Protein AF-A0A2H6N3Q9-F1 (afdb_monomer)

Secondary structure (DSSP, 8-state):
-HHHHHHHHHHHHHHHHHHHHHHHHHIIIIIHHHHHHHHHTTHHHHHHHHHHHHHHHHHHHHHHHHHHHHHHHHHHHT--HHHHHHHHHHHTHHHHSPPPPP----STT----S----TTTHHHHHHHHHHHHHHHHHHHHHHHHHHHHHHHHHT-

Organism: NCBI:txid3147026

Sequence (156 aa):
ENKLKAIKARNEYLLALEATNASVFKYYIHDLSDLIDCCDLGYHASLGRALRTFLSAELNLEQSKHEGLDAIENAVENLDANSDKQRLMEMCNSVFCPPMKFEFQPHMGDMVFQLCAQQPVQSELVQRCQQLQSRLSTLKIENEEVKKTMEATLQT

Radius of gyration: 54.23 Å; Cα contacts (8 Å, |Δi|>4): 12; chains: 1; bounding box: 121×32×138 Å

Solvent-accessible surface area (backbone atoms only — not comparable to full-atom values): 9149 Å² total; per-residue (Å²): 114,70,70,60,55,52,52,52,54,51,50,54,49,54,54,51,50,51,53,48,52,52,50,53,48,45,41,70,74,42,50,53,55,56,51,49,56,60,71,51,63,60,50,64,63,51,53,52,50,53,53,49,53,51,52,52,51,54,51,52,51,52,51,56,49,48,57,53,49,51,55,49,50,54,53,58,73,64,66,46,72,66,60,53,49,49,53,50,46,64,77,40,36,91,76,67,58,80,76,82,80,90,71,92,75,67,65,97,77,52,85,78,88,69,88,80,70,50,86,83,54,29,63,59,50,52,53,49,50,54,53,51,51,55,51,52,55,54,50,50,54,54,50,51,54,52,47,53,53,50,54,55,58,74,74,107

Mean predicted aligned error: 8.84 Å

Foldseek 3Di:
DVVVVVVVVVVVVVVVVVVVVVVVCCCVVPVVVVVVCVVCPCVCVVVVVVVVVVVVVVVVVVVVVVVVVVVVVVVVVPDDPVVVVVVVCVVPVVVNPDDDDDADDDDPPDPDRDDDCDPPCVVVVVVVVVVVVVVVVVVVVVVVVVVVVVVVVVVD

Structure (mmCIF, N/CA/C/O backbone):
data_AF-A0A2H6N3Q9-F1
#
_entry.id   AF-A0A2H6N3Q9-F1
#
loop_
_atom_site.group_PDB
_atom_site.id
_atom_site.type_symbol
_atom_site.label_atom_id
_atom_site.label_alt_id
_atom_site.label_comp_id
_atom_site.label_asym_id
_atom_site.label_entity_id
_atom_site.label_seq_id
_atom_site.pdbx_PDB_ins_code
_atom_site.Cartn_x
_atom_site.Cartn_y
_atom_site.Cartn_z
_atom_site.occupancy
_atom_site.B_iso_or_equiv
_atom_site.auth_seq_id
_atom_site.auth_comp_id
_atom_site.auth_asym_id
_atom_site.auth_atom_id
_atom_site.pdbx_PDB_model_num
ATOM 1 N N . GLU A 1 1 ? 64.400 10.907 -76.959 1.00 72.06 1 GLU A N 1
ATOM 2 C CA . GLU A 1 1 ? 63.209 10.044 -76.774 1.00 72.06 1 GLU A CA 1
ATOM 3 C C . GLU A 1 1 ? 63.053 9.495 -75.344 1.00 72.06 1 GLU A C 1
ATOM 5 O O . GLU A 1 1 ? 62.031 9.755 -74.719 1.00 72.06 1 GLU A O 1
ATOM 10 N N . ASN A 1 2 ? 64.063 8.824 -74.771 1.00 89.88 2 ASN A N 1
ATOM 11 C CA . ASN A 1 2 ? 63.969 8.180 -73.442 1.00 89.88 2 ASN A CA 1
ATOM 12 C C . ASN A 1 2 ? 63.673 9.133 -72.266 1.00 89.88 2 ASN A C 1
ATOM 14 O O . ASN A 1 2 ? 62.883 8.796 -71.388 1.00 89.88 2 ASN A O 1
ATOM 18 N N . LYS A 1 3 ? 64.226 10.355 -72.274 1.00 92.25 3 LYS A N 1
ATOM 19 C CA . LYS A 1 3 ? 63.953 11.374 -71.240 1.00 92.25 3 LYS A CA 1
ATOM 20 C C . LYS A 1 3 ? 62.466 11.743 -71.155 1.00 92.25 3 LYS A C 1
ATOM 22 O O . LYS A 1 3 ? 61.936 11.902 -70.063 1.00 92.25 3 LYS A O 1
ATOM 27 N N . LEU A 1 4 ? 61.782 11.842 -72.297 1.00 94.19 4 LEU A N 1
ATOM 28 C CA . LEU A 1 4 ? 60.354 12.166 -72.336 1.00 94.19 4 LEU A CA 1
ATOM 29 C C . LEU A 1 4 ? 59.502 11.011 -71.790 1.00 94.19 4 LEU A C 1
ATOM 31 O O . LEU A 1 4 ? 58.559 11.258 -71.046 1.00 94.19 4 LEU A O 1
ATOM 35 N N . LYS A 1 5 ? 59.859 9.757 -72.106 1.00 95.50 5 LYS A N 1
ATOM 36 C CA . LYS A 1 5 ? 59.195 8.561 -71.554 1.00 95.50 5 LYS A CA 1
ATOM 37 C C . LYS A 1 5 ? 59.338 8.497 -70.027 1.00 95.50 5 LYS A C 1
ATOM 39 O O . LYS A 1 5 ? 58.345 8.283 -69.342 1.00 95.50 5 LYS A O 1
ATOM 44 N N . ALA A 1 6 ? 60.530 8.782 -69.497 1.00 95.81 6 ALA A N 1
ATOM 45 C CA . ALA A 1 6 ? 60.768 8.843 -68.053 1.00 95.81 6 ALA A CA 1
ATOM 46 C C . ALA A 1 6 ? 59.961 9.959 -67.362 1.00 95.81 6 ALA A C 1
ATOM 48 O O . ALA A 1 6 ? 59.394 9.736 -66.296 1.00 95.81 6 ALA A O 1
ATOM 49 N N . ILE A 1 7 ? 59.856 11.144 -67.978 1.00 96.19 7 ILE A N 1
ATOM 50 C CA . ILE A 1 7 ? 59.036 12.246 -67.446 1.00 96.19 7 ILE A CA 1
ATOM 51 C C . ILE A 1 7 ? 57.553 11.856 -67.409 1.00 96.19 7 ILE A C 1
ATOM 53 O O . ILE A 1 7 ? 56.901 12.087 -66.396 1.00 96.19 7 ILE A O 1
ATOM 57 N N . LYS A 1 8 ? 57.029 11.229 -68.470 1.00 97.31 8 LYS A N 1
ATOM 58 C CA . LYS A 1 8 ? 55.639 10.747 -68.503 1.00 97.31 8 LYS A CA 1
ATOM 59 C C . LYS A 1 8 ? 55.375 9.710 -67.411 1.00 97.31 8 LYS A C 1
ATOM 61 O O . LYS A 1 8 ? 54.440 9.882 -66.645 1.00 97.31 8 LYS A O 1
ATOM 66 N N . ALA A 1 9 ? 56.238 8.701 -67.284 1.00 97.81 9 ALA A N 1
ATOM 67 C CA . ALA A 1 9 ? 56.107 7.679 -66.244 1.00 97.81 9 ALA A CA 1
ATOM 68 C C . ALA A 1 9 ? 56.157 8.274 -64.825 1.00 97.81 9 ALA A C 1
ATOM 70 O O . ALA A 1 9 ? 55.378 7.884 -63.962 1.00 97.81 9 ALA A O 1
ATOM 71 N N . ARG A 1 10 ? 57.030 9.263 -64.587 1.00 97.81 10 ARG A N 1
ATOM 72 C CA . ARG A 1 10 ? 57.078 9.981 -63.306 1.00 97.81 10 ARG A CA 1
ATOM 73 C C . ARG A 1 10 ? 55.789 10.759 -63.034 1.00 97.81 10 ARG A C 1
ATOM 75 O O . ARG A 1 10 ? 55.343 10.790 -61.895 1.00 97.81 10 ARG A O 1
ATOM 82 N N . ASN A 1 11 ? 55.206 11.395 -64.048 1.00 98.00 11 ASN A N 1
ATOM 83 C CA . ASN A 1 11 ? 53.954 12.130 -63.884 1.00 98.00 11 ASN A CA 1
ATOM 84 C C . ASN A 1 11 ? 52.786 11.184 -63.572 1.00 98.00 11 ASN A C 1
ATOM 86 O O . ASN A 1 11 ? 52.039 11.462 -62.642 1.00 98.00 11 ASN A O 1
ATOM 90 N N . GLU A 1 12 ? 52.677 10.050 -64.271 1.00 98.38 12 GLU A N 1
ATOM 91 C CA . GLU A 1 12 ? 51.684 9.009 -63.954 1.00 98.38 12 GLU A CA 1
ATOM 92 C C . GLU A 1 12 ? 51.846 8.490 -62.521 1.00 98.38 12 GLU A C 1
ATOM 94 O O . GLU A 1 12 ? 50.868 8.349 -61.793 1.00 98.38 12 GLU A O 1
ATOM 99 N N . TYR A 1 13 ? 53.090 8.281 -62.077 1.00 98.31 13 TYR A N 1
ATOM 100 C CA . TYR A 1 13 ? 53.366 7.913 -60.691 1.00 98.31 13 TYR A CA 1
ATOM 101 C C . TYR A 1 13 ? 52.868 8.969 -59.694 1.00 98.31 13 TYR A C 1
ATOM 103 O O . TYR A 1 13 ? 52.232 8.610 -58.709 1.00 98.31 13 TYR A O 1
ATOM 111 N N . LEU A 1 14 ? 53.119 10.261 -59.937 1.00 98.38 14 LEU A N 1
ATOM 112 C CA . LEU A 1 14 ? 52.649 11.332 -59.047 1.00 98.38 14 LEU A CA 1
ATOM 113 C C . LEU A 1 14 ? 51.116 11.424 -59.010 1.00 98.38 14 LEU A C 1
ATOM 115 O O . LEU A 1 14 ? 50.555 11.631 -57.938 1.00 98.38 14 LEU A O 1
ATOM 119 N N . LEU A 1 15 ? 50.440 11.217 -60.144 1.00 98.38 15 LEU A N 1
ATOM 120 C CA . LEU A 1 15 ? 48.975 11.153 -60.196 1.00 98.38 15 LEU A CA 1
ATOM 121 C C . LEU A 1 15 ? 48.436 9.961 -59.391 1.00 98.38 15 LEU A C 1
ATOM 123 O O . LEU A 1 15 ? 47.506 10.119 -58.601 1.00 98.38 15 LEU A O 1
ATOM 127 N N . ALA A 1 16 ? 49.044 8.781 -59.546 1.00 98.50 16 ALA A N 1
ATOM 128 C CA . ALA A 1 16 ? 48.674 7.589 -58.787 1.00 98.50 16 ALA A CA 1
ATOM 129 C C . ALA A 1 16 ? 48.952 7.747 -57.283 1.00 98.50 16 ALA A C 1
ATOM 131 O O . ALA A 1 16 ? 48.160 7.285 -56.459 1.00 98.50 16 ALA A O 1
ATOM 132 N N . LEU A 1 17 ? 50.048 8.418 -56.916 1.00 98.38 17 LEU A N 1
ATOM 133 C CA . LEU A 1 17 ? 50.394 8.707 -55.526 1.00 98.38 17 LEU A CA 1
ATOM 134 C C . LEU A 1 17 ? 49.337 9.603 -54.871 1.00 98.38 17 LEU A C 1
ATOM 136 O O . LEU A 1 17 ? 48.876 9.290 -53.776 1.00 98.38 17 LEU A O 1
ATOM 140 N N . GLU A 1 18 ? 48.898 10.660 -55.558 1.00 98.56 18 GLU A N 1
ATOM 141 C CA . GLU A 1 18 ? 47.859 11.559 -55.046 1.00 98.56 18 GLU A CA 1
ATOM 142 C C . GLU A 1 18 ? 46.512 10.838 -54.892 1.00 98.56 18 GLU A C 1
ATOM 144 O O . GLU A 1 18 ? 45.872 10.923 -53.845 1.00 98.56 18 GLU A O 1
ATOM 149 N N . ALA A 1 19 ? 46.116 10.039 -55.890 1.00 98.44 19 ALA A N 1
ATOM 150 C CA . ALA A 1 19 ? 44.901 9.226 -55.816 1.00 98.44 19 ALA A CA 1
ATOM 151 C C . ALA A 1 19 ? 44.950 8.198 -54.669 1.00 98.44 19 ALA A C 1
ATOM 153 O O . ALA A 1 19 ? 43.946 7.966 -53.988 1.00 98.44 19 ALA A O 1
ATOM 154 N N . THR A 1 20 ? 46.121 7.603 -54.421 1.00 98.62 20 THR A N 1
ATOM 155 C CA . THR A 1 20 ? 46.333 6.666 -53.308 1.00 98.62 20 THR A CA 1
ATOM 156 C C . THR A 1 20 ? 46.202 7.380 -51.965 1.00 98.62 20 THR A C 1
ATOM 158 O O . THR A 1 20 ? 45.464 6.909 -51.101 1.00 98.62 20 THR A O 1
ATOM 161 N N . ASN A 1 21 ? 46.840 8.543 -51.800 1.00 98.50 21 ASN A N 1
ATOM 162 C CA . ASN A 1 21 ? 46.733 9.347 -50.580 1.00 98.50 21 ASN A CA 1
ATOM 163 C C . ASN A 1 21 ? 45.287 9.782 -50.311 1.00 98.50 21 ASN A C 1
ATOM 165 O O . ASN A 1 21 ? 44.815 9.651 -49.183 1.00 98.50 21 ASN A O 1
ATOM 169 N N . ALA A 1 22 ? 44.558 10.227 -51.340 1.00 98.56 22 ALA A N 1
ATOM 170 C CA . ALA A 1 22 ? 43.147 10.587 -51.222 1.00 98.56 22 ALA A CA 1
ATOM 171 C C . ALA A 1 22 ? 42.272 9.391 -50.807 1.00 98.56 22 ALA A C 1
ATOM 173 O O . ALA A 1 22 ? 41.381 9.539 -49.971 1.00 98.56 22 ALA A O 1
ATOM 174 N N . SER A 1 23 ? 42.550 8.197 -51.340 1.00 98.62 23 SER A N 1
ATOM 175 C CA . SER A 1 23 ? 41.829 6.967 -50.984 1.00 98.62 23 SER A CA 1
ATOM 176 C C . SER A 1 23 ? 42.088 6.554 -49.533 1.00 98.62 23 SER A C 1
ATOM 178 O O . SER A 1 23 ? 41.148 6.247 -48.804 1.00 98.62 23 SER A O 1
ATOM 180 N N . VAL A 1 24 ? 43.350 6.598 -49.091 1.00 98.62 24 VAL A N 1
ATOM 181 C CA . VAL A 1 24 ? 43.732 6.318 -47.697 1.00 98.62 24 VAL A CA 1
ATOM 182 C C . VAL A 1 24 ? 43.083 7.330 -46.755 1.00 98.62 24 VAL A C 1
ATOM 184 O O . VAL A 1 24 ? 42.494 6.938 -45.751 1.00 98.62 24 VAL A O 1
ATOM 187 N N . PHE A 1 25 ? 43.134 8.621 -47.094 1.00 98.62 25 PHE A N 1
ATOM 188 C CA . PHE A 1 25 ? 42.491 9.670 -46.308 1.00 98.62 25 PHE A CA 1
ATOM 189 C C . PHE A 1 25 ? 40.984 9.427 -46.191 1.00 98.62 25 PHE A C 1
ATOM 191 O O . PHE A 1 25 ? 40.462 9.386 -45.083 1.00 98.62 25 PHE A O 1
ATOM 198 N N . LYS A 1 26 ? 40.286 9.200 -47.310 1.00 98.50 26 LYS A N 1
ATOM 199 C CA . LYS A 1 26 ? 38.842 8.939 -47.304 1.00 98.50 26 LYS A CA 1
ATOM 200 C C . LYS A 1 26 ? 38.487 7.729 -46.438 1.00 98.50 26 LYS A C 1
ATOM 202 O O . LYS A 1 26 ? 37.582 7.832 -45.613 1.00 98.50 26 LYS A O 1
ATOM 207 N N . TYR A 1 27 ? 39.225 6.631 -46.581 1.00 98.62 27 TYR A N 1
ATOM 208 C CA . TYR A 1 27 ? 38.980 5.419 -45.806 1.00 98.62 27 TYR A CA 1
ATOM 209 C C . TYR A 1 27 ? 39.092 5.669 -44.296 1.00 98.62 27 TYR A C 1
ATOM 211 O O . TYR A 1 27 ? 38.174 5.354 -43.543 1.00 98.62 27 TYR A O 1
ATOM 219 N N . TYR A 1 28 ? 40.200 6.270 -43.850 1.00 98.31 28 TYR A N 1
ATOM 220 C CA . TYR A 1 28 ? 40.459 6.448 -42.419 1.00 98.31 28 TYR A CA 1
ATOM 221 C C . TYR A 1 28 ? 39.675 7.595 -41.781 1.00 98.31 28 TYR A C 1
ATOM 223 O O . TYR A 1 28 ? 39.373 7.521 -40.594 1.00 98.31 28 TYR A O 1
ATOM 231 N N . ILE A 1 29 ? 39.377 8.655 -42.534 1.00 98.31 29 ILE A N 1
ATOM 232 C CA . ILE A 1 29 ? 38.733 9.857 -41.992 1.00 98.31 29 ILE A CA 1
ATOM 233 C C . ILE A 1 29 ? 37.208 9.794 -42.102 1.00 98.31 29 ILE A C 1
ATOM 235 O O . ILE A 1 29 ? 36.526 10.387 -41.269 1.00 98.31 29 ILE A O 1
ATOM 239 N N . HIS A 1 30 ? 36.665 9.081 -43.093 1.00 97.88 30 HIS A N 1
ATOM 240 C CA . HIS A 1 30 ? 35.223 9.036 -43.342 1.00 97.88 30 HIS A CA 1
ATOM 241 C C . HIS A 1 30 ? 34.677 7.610 -43.307 1.00 97.88 30 HIS A C 1
ATOM 243 O O . HIS A 1 30 ? 33.857 7.298 -42.447 1.00 97.88 30 HIS A O 1
ATOM 249 N N . ASP A 1 31 ? 35.168 6.727 -44.180 1.00 98.44 31 ASP A N 1
ATOM 250 C CA . ASP A 1 31 ? 34.494 5.445 -44.424 1.00 98.44 31 ASP A CA 1
ATOM 251 C C . ASP A 1 31 ? 34.483 4.533 -43.181 1.00 98.44 31 ASP A C 1
ATOM 253 O O . ASP A 1 31 ? 33.520 3.801 -42.963 1.00 98.44 31 ASP A O 1
ATOM 257 N N . LEU A 1 32 ? 35.520 4.590 -42.334 1.00 98.44 32 LEU A N 1
ATOM 258 C CA . LEU A 1 32 ? 35.532 3.864 -41.058 1.00 98.44 32 LEU A CA 1
ATOM 259 C C . LEU A 1 32 ? 34.445 4.344 -40.087 1.00 98.44 32 LEU A C 1
ATOM 261 O O . LEU A 1 32 ? 33.861 3.513 -39.395 1.00 98.44 32 LEU A O 1
ATOM 265 N N . SER A 1 33 ? 34.173 5.651 -40.029 1.00 98.00 33 SER A N 1
ATOM 266 C CA . SER A 1 33 ? 33.100 6.192 -39.186 1.00 98.00 33 SER A CA 1
ATOM 267 C C . SER A 1 33 ? 31.741 5.732 -39.704 1.00 98.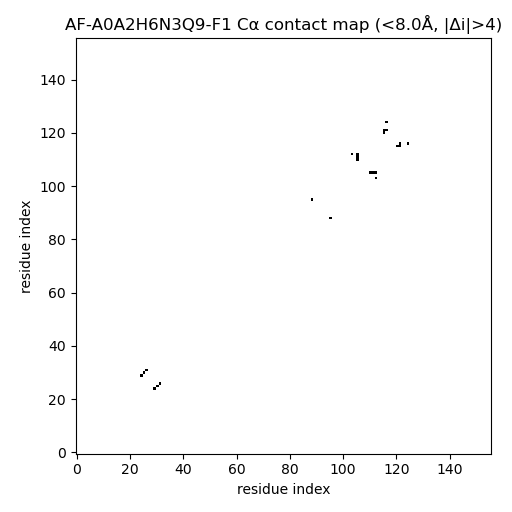00 33 SER A C 1
AT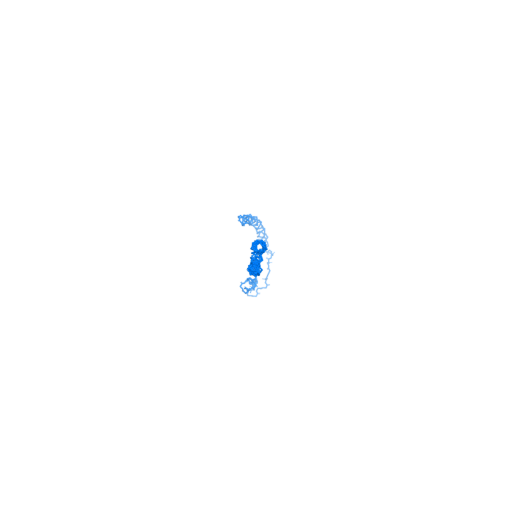OM 269 O O . SER A 1 33 ? 30.958 5.170 -38.944 1.00 98.00 33 SER A O 1
ATOM 271 N N . ASP A 1 34 ? 31.508 5.873 -41.011 1.00 98.19 34 ASP A N 1
ATOM 272 C CA . ASP A 1 34 ? 30.252 5.464 -41.648 1.00 98.19 34 ASP A CA 1
ATOM 273 C C . ASP A 1 34 ? 29.987 3.956 -41.462 1.00 98.19 34 ASP A C 1
ATOM 275 O O . ASP A 1 34 ? 28.849 3.531 -41.251 1.00 98.19 34 ASP A O 1
ATOM 279 N N . LEU A 1 35 ? 31.038 3.127 -41.507 1.00 98.19 35 LEU A N 1
ATOM 280 C CA . LEU A 1 35 ? 30.940 1.688 -41.253 1.00 98.19 35 LEU A CA 1
ATOM 281 C C . LEU A 1 35 ? 30.519 1.377 -39.810 1.00 98.19 35 LEU A C 1
ATOM 283 O O . LEU A 1 35 ? 29.730 0.453 -39.603 1.00 98.19 35 LEU A O 1
ATOM 287 N N . ILE A 1 36 ? 31.025 2.122 -38.824 1.00 97.62 36 ILE A N 1
ATOM 288 C CA . ILE A 1 36 ? 30.629 1.964 -37.417 1.00 97.62 36 ILE A CA 1
ATOM 289 C C . ILE A 1 36 ? 29.167 2.380 -37.240 1.00 97.62 36 ILE A C 1
ATOM 291 O O . ILE A 1 36 ? 28.390 1.615 -36.674 1.00 97.62 36 ILE A O 1
ATOM 295 N N . ASP A 1 37 ? 28.760 3.506 -37.824 1.00 97.38 37 ASP A N 1
ATOM 296 C CA . ASP A 1 37 ? 27.366 3.961 -37.785 1.00 97.38 37 ASP A CA 1
ATOM 297 C C . ASP A 1 37 ? 26.410 2.926 -38.411 1.00 97.38 37 ASP A C 1
ATOM 299 O O . ASP A 1 37 ? 25.303 2.695 -37.916 1.00 97.38 37 ASP A O 1
ATOM 303 N N . CYS A 1 38 ? 26.849 2.236 -39.471 1.00 96.88 38 CYS A N 1
ATOM 304 C CA . CYS A 1 38 ? 26.105 1.119 -40.056 1.00 96.88 38 CYS A CA 1
ATOM 305 C C . CYS A 1 38 ? 26.029 -0.101 -39.124 1.00 96.88 38 CYS A C 1
ATOM 307 O O . CYS A 1 38 ? 24.994 -0.769 -39.094 1.00 96.88 38 CYS A O 1
ATOM 309 N N . CYS A 1 39 ? 27.091 -0.401 -38.368 1.00 95.62 39 CYS A N 1
ATOM 310 C CA . CYS A 1 39 ? 27.086 -1.477 -37.369 1.00 95.62 39 CYS A CA 1
ATOM 311 C C . CYS A 1 39 ? 26.121 -1.184 -36.208 1.00 95.62 39 CYS A C 1
ATOM 313 O O . CYS A 1 39 ? 25.454 -2.098 -35.723 1.00 95.62 39 CYS A O 1
ATOM 315 N N . ASP A 1 40 ? 26.013 0.080 -35.795 1.00 96.38 40 ASP A N 1
ATOM 316 C CA . ASP A 1 40 ? 25.169 0.505 -34.672 1.00 96.38 40 ASP A CA 1
ATOM 317 C C . ASP A 1 40 ? 23.693 0.697 -35.056 1.00 96.38 40 ASP A C 1
ATOM 319 O O . ASP A 1 40 ? 22.824 0.886 -34.187 1.00 96.38 40 ASP A O 1
ATOM 323 N N . LEU A 1 41 ? 23.377 0.626 -36.354 1.00 96.25 41 LEU A N 1
ATOM 324 C CA . LEU A 1 41 ? 22.056 0.922 -36.885 1.00 96.25 41 LEU A CA 1
ATOM 325 C C . LEU A 1 41 ? 20.976 0.052 -36.225 1.00 96.25 41 LEU A C 1
ATOM 327 O O . LEU A 1 41 ? 20.846 -1.149 -36.447 1.00 96.25 41 LEU A O 1
ATOM 331 N N . GLY A 1 42 ? 20.146 0.700 -35.409 1.00 96.31 42 GLY A N 1
ATOM 332 C CA . GLY A 1 42 ? 19.001 0.077 -34.754 1.00 96.31 42 GLY A CA 1
ATOM 333 C C . GLY A 1 42 ? 19.315 -0.705 -33.475 1.00 96.31 42 GLY A C 1
ATOM 334 O O . GLY A 1 42 ? 18.360 -1.065 -32.779 1.00 96.31 42 GLY A O 1
ATOM 335 N N . TYR A 1 43 ? 20.585 -0.911 -33.104 1.00 97.69 43 TYR A N 1
ATOM 336 C CA . TYR A 1 43 ? 20.954 -1.607 -31.865 1.00 97.69 43 TYR A CA 1
ATOM 337 C C . TYR A 1 43 ? 20.419 -0.865 -30.634 1.00 97.69 43 TYR A C 1
ATOM 339 O O . TYR A 1 43 ? 19.564 -1.382 -29.908 1.00 97.69 43 TYR A O 1
ATOM 347 N N . HIS A 1 44 ? 20.827 0.394 -30.453 1.00 97.75 44 HIS A N 1
ATOM 348 C CA . HIS A 1 44 ? 20.409 1.213 -29.312 1.00 97.75 44 HIS A CA 1
ATOM 349 C C . HIS A 1 44 ? 18.898 1.438 -29.266 1.00 97.75 44 HIS A C 1
ATOM 351 O O . HIS A 1 44 ? 18.291 1.386 -28.197 1.00 97.75 44 HIS A O 1
ATOM 357 N N . ALA A 1 45 ? 18.270 1.646 -30.424 1.00 97.94 45 ALA A N 1
ATOM 358 C CA . ALA A 1 45 ? 16.826 1.828 -30.501 1.00 97.94 45 ALA A CA 1
ATOM 359 C C . ALA A 1 45 ? 16.074 0.562 -30.059 1.00 97.94 45 ALA A C 1
ATOM 361 O O . ALA A 1 45 ? 15.086 0.648 -29.330 1.00 97.94 45 ALA A O 1
ATOM 362 N N . SER A 1 46 ? 16.541 -0.615 -30.481 1.00 98.50 46 SER A N 1
ATOM 363 C CA . SER A 1 46 ? 15.916 -1.894 -30.134 1.00 98.50 46 SER A CA 1
ATOM 364 C C . SER A 1 46 ? 16.127 -2.248 -28.667 1.00 98.50 46 SER A C 1
ATOM 366 O O . SER A 1 46 ? 15.158 -2.579 -27.983 1.00 98.50 46 SER A O 1
ATOM 368 N N . LEU A 1 47 ? 17.349 -2.079 -28.156 1.00 98.56 47 LEU A N 1
ATOM 369 C CA . LEU A 1 47 ? 17.651 -2.254 -26.738 1.00 98.56 47 LEU A CA 1
ATOM 370 C C . LEU A 1 47 ? 16.838 -1.281 -25.871 1.00 98.56 47 LEU A C 1
ATOM 372 O O . LEU A 1 47 ? 16.228 -1.687 -24.886 1.00 98.56 47 LEU A O 1
ATOM 376 N N . GLY A 1 48 ? 16.755 -0.012 -26.274 1.00 98.69 48 GLY A N 1
ATOM 377 C CA . GLY A 1 48 ? 15.969 1.001 -25.575 1.00 98.69 48 GLY A CA 1
ATOM 378 C C . GLY A 1 48 ? 14.481 0.653 -25.499 1.00 98.69 48 GLY A C 1
ATOM 379 O O . GLY A 1 48 ? 13.867 0.844 -24.451 1.00 98.69 48 GLY A O 1
ATOM 380 N N . ARG A 1 49 ? 13.894 0.099 -26.570 1.00 98.75 49 ARG A N 1
ATOM 381 C CA . ARG A 1 49 ? 12.506 -0.394 -26.537 1.00 98.75 49 ARG A CA 1
ATOM 382 C C . ARG A 1 49 ? 12.349 -1.575 -25.582 1.00 98.75 49 ARG A C 1
ATOM 384 O O . ARG A 1 49 ? 11.449 -1.536 -24.752 1.00 98.75 49 ARG A O 1
ATOM 391 N N . ALA A 1 50 ? 13.238 -2.567 -25.651 1.00 98.81 50 ALA A N 1
ATOM 392 C CA . ALA A 1 50 ? 13.188 -3.735 -24.771 1.00 98.81 50 ALA A CA 1
ATOM 393 C C . ALA A 1 50 ? 13.260 -3.339 -23.285 1.00 98.81 50 ALA A C 1
ATOM 395 O O . ALA A 1 50 ? 12.432 -3.770 -22.484 1.00 98.81 50 ALA A O 1
ATOM 396 N N . LEU A 1 51 ? 14.190 -2.445 -22.932 1.00 98.81 51 LEU A N 1
ATOM 397 C CA . LEU A 1 51 ? 14.335 -1.951 -21.562 1.00 98.81 51 LEU A CA 1
ATOM 398 C C . LEU A 1 51 ? 13.129 -1.121 -21.106 1.00 98.81 51 LEU A C 1
ATOM 400 O O . LEU A 1 51 ? 12.707 -1.243 -19.962 1.00 98.81 51 LEU A O 1
ATOM 404 N N . ARG A 1 52 ? 12.526 -0.309 -21.984 1.00 98.75 52 ARG A N 1
ATOM 405 C CA . ARG A 1 52 ? 11.296 0.429 -21.646 1.00 98.75 52 ARG A CA 1
ATOM 406 C C . ARG A 1 52 ? 10.108 -0.498 -21.411 1.00 98.75 52 ARG A C 1
ATOM 408 O O . ARG A 1 52 ? 9.325 -0.234 -20.506 1.00 98.75 52 ARG A O 1
ATOM 415 N N . THR A 1 53 ? 9.978 -1.574 -22.186 1.00 98.81 53 THR A N 1
ATOM 416 C CA . THR A 1 53 ? 8.945 -2.590 -21.950 1.00 98.81 53 THR A CA 1
ATOM 417 C C . THR A 1 53 ? 9.141 -3.266 -20.597 1.00 98.81 53 THR A C 1
ATOM 419 O O . THR A 1 53 ? 8.177 -3.393 -19.849 1.00 98.81 53 THR A O 1
ATOM 422 N N . PHE A 1 54 ? 10.380 -3.627 -20.251 1.00 98.69 54 PHE A N 1
ATOM 423 C CA . PHE A 1 54 ? 10.709 -4.162 -18.929 1.00 98.69 54 PHE A CA 1
ATOM 424 C C . PHE A 1 54 ? 10.335 -3.179 -17.808 1.00 98.69 54 PHE A C 1
ATOM 426 O O . PHE A 1 54 ? 9.568 -3.532 -16.919 1.00 98.69 54 PHE A O 1
ATOM 433 N N . LEU A 1 55 ? 10.778 -1.920 -17.898 1.00 98.81 55 LEU A N 1
ATOM 434 C CA . LEU A 1 55 ? 10.452 -0.887 -16.906 1.00 98.81 55 LEU A CA 1
ATOM 435 C C . LEU A 1 55 ? 8.941 -0.666 -16.758 1.00 98.81 55 LEU A C 1
ATOM 437 O O . LEU A 1 55 ? 8.452 -0.473 -15.651 1.00 98.81 55 LEU A O 1
ATOM 441 N N . SER A 1 56 ? 8.192 -0.706 -17.862 1.00 98.81 56 SER A N 1
ATOM 442 C CA . SER A 1 56 ? 6.734 -0.590 -17.820 1.00 98.81 56 SER A CA 1
ATOM 443 C C . SER A 1 56 ? 6.081 -1.772 -17.106 1.00 98.81 56 SER A C 1
ATOM 445 O O . SER A 1 56 ? 5.080 -1.574 -16.424 1.00 98.81 56 SER A O 1
ATOM 447 N N . ALA A 1 57 ? 6.611 -2.986 -17.270 1.00 98.75 57 ALA A N 1
ATOM 448 C CA . ALA A 1 57 ? 6.100 -4.166 -16.582 1.00 98.75 57 ALA A CA 1
ATOM 449 C C . ALA A 1 57 ? 6.348 -4.078 -15.068 1.00 98.75 57 ALA A C 1
ATOM 451 O O . ALA A 1 57 ? 5.419 -4.297 -14.295 1.00 98.75 57 ALA A O 1
ATOM 452 N N . GLU A 1 58 ? 7.556 -3.678 -14.658 1.00 98.81 58 GLU A N 1
ATOM 453 C CA . GLU A 1 58 ? 7.900 -3.462 -13.245 1.00 98.81 58 GLU A CA 1
ATOM 454 C C . GLU A 1 58 ? 7.021 -2.379 -12.601 1.00 98.81 58 GLU A C 1
ATOM 456 O O . GLU A 1 58 ? 6.506 -2.568 -11.502 1.00 98.81 58 GLU A O 1
ATOM 461 N N . LEU A 1 59 ? 6.776 -1.268 -13.307 1.00 98.75 59 LEU A N 1
ATOM 462 C CA . LEU A 1 59 ? 5.909 -0.196 -12.808 1.00 98.75 59 LEU A CA 1
ATOM 463 C C . LEU A 1 59 ? 4.465 -0.672 -12.593 1.00 98.75 59 LEU A C 1
ATOM 465 O O . LEU A 1 59 ? 3.867 -0.373 -11.562 1.00 98.75 59 LEU A O 1
ATOM 469 N N . ASN A 1 60 ? 3.917 -1.431 -13.545 1.00 98.69 60 ASN A N 1
ATOM 470 C CA . ASN A 1 60 ? 2.567 -1.984 -13.422 1.00 98.69 60 ASN A CA 1
ATOM 471 C C . ASN A 1 60 ? 2.464 -2.982 -12.260 1.00 98.69 60 ASN A C 1
ATOM 473 O O . ASN A 1 60 ? 1.444 -3.024 -11.574 1.00 98.69 60 ASN A O 1
ATOM 477 N N . LEU A 1 61 ? 3.511 -3.779 -12.028 1.00 98.75 61 LEU A N 1
ATOM 478 C CA . LEU A 1 61 ? 3.559 -4.705 -10.902 1.00 98.75 61 LEU A CA 1
AT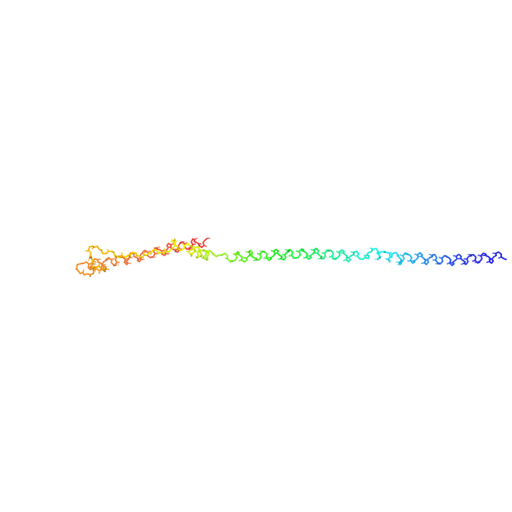OM 479 C C . LEU A 1 61 ? 3.573 -3.958 -9.563 1.00 98.75 61 LEU A C 1
ATOM 481 O O . LEU A 1 61 ? 2.807 -4.314 -8.668 1.00 98.75 61 LEU A O 1
ATOM 485 N N . GLU A 1 62 ? 4.396 -2.914 -9.429 1.00 98.69 62 GLU A N 1
ATOM 486 C CA . GLU A 1 62 ? 4.440 -2.119 -8.196 1.00 98.69 62 GLU A CA 1
ATOM 487 C C . GLU A 1 62 ? 3.111 -1.395 -7.950 1.00 98.69 62 GLU A C 1
ATOM 489 O O . GLU A 1 62 ? 2.632 -1.383 -6.820 1.00 98.69 62 GLU A O 1
ATOM 494 N N . GLN A 1 63 ? 2.463 -0.875 -8.998 1.00 98.69 63 GLN A N 1
ATOM 495 C CA . GLN A 1 63 ? 1.129 -0.289 -8.873 1.00 98.69 63 GLN A CA 1
ATOM 496 C C . GLN A 1 63 ? 0.103 -1.321 -8.380 1.00 98.69 63 GLN A C 1
ATOM 498 O O . GLN A 1 63 ? -0.610 -1.060 -7.416 1.00 98.69 63 GLN A O 1
ATOM 503 N N . SER A 1 64 ? 0.064 -2.513 -8.985 1.00 98.69 64 SER A N 1
ATOM 504 C CA . SER A 1 64 ? -0.855 -3.578 -8.562 1.00 98.69 64 SER A CA 1
ATOM 505 C C . SER A 1 64 ? -0.616 -4.007 -7.111 1.00 98.69 64 SER A C 1
ATOM 507 O O . SER A 1 64 ? -1.559 -4.274 -6.366 1.00 98.69 64 SER A O 1
ATOM 509 N N . LYS A 1 65 ? 0.648 -4.051 -6.683 1.00 98.75 65 LYS A N 1
ATOM 510 C CA . LYS A 1 65 ? 1.012 -4.328 -5.294 1.00 98.75 65 LYS A CA 1
ATOM 511 C C . LYS A 1 65 ? 0.550 -3.213 -4.356 1.00 98.75 65 LYS A C 1
ATOM 513 O O . LYS A 1 65 ? 0.021 -3.526 -3.294 1.00 98.75 65 LYS A O 1
ATOM 518 N N . HIS A 1 66 ? 0.731 -1.949 -4.735 1.00 98.69 66 HIS A N 1
ATOM 519 C CA . HIS A 1 66 ? 0.277 -0.808 -3.942 1.00 98.69 66 HIS A CA 1
ATOM 520 C C . HIS A 1 66 ? -1.241 -0.830 -3.749 1.00 98.69 66 HIS A C 1
ATOM 522 O O . HIS A 1 66 ? -1.692 -0.755 -2.615 1.00 98.69 66 HIS A O 1
ATOM 528 N N . GLU A 1 67 ? -2.010 -1.082 -4.812 1.00 98.62 67 GLU A N 1
ATOM 529 C CA . GLU A 1 67 ? -3.470 -1.243 -4.734 1.00 98.62 67 GLU A CA 1
ATOM 530 C C . GLU A 1 67 ? -3.879 -2.357 -3.749 1.00 98.62 67 GLU A C 1
ATOM 532 O O . GLU A 1 67 ? -4.834 -2.212 -2.984 1.00 98.62 67 GLU A O 1
ATOM 537 N N . GLY A 1 68 ? -3.138 -3.470 -3.728 1.00 98.50 68 GLY A N 1
ATOM 538 C CA . GLY A 1 68 ? -3.354 -4.550 -2.764 1.00 98.50 68 GLY A CA 1
ATOM 539 C C . GLY A 1 68 ? -3.027 -4.155 -1.320 1.00 98.50 68 GLY A C 1
ATOM 540 O O . GLY A 1 68 ? -3.747 -4.548 -0.402 1.00 98.50 68 GLY A O 1
ATOM 541 N N . LEU A 1 69 ? -1.963 -3.376 -1.110 1.00 98.75 69 LEU A N 1
ATOM 542 C CA . LEU A 1 69 ? -1.601 -2.855 0.210 1.00 98.75 69 LEU A CA 1
ATOM 543 C C . LEU A 1 69 ? -2.639 -1.852 0.716 1.00 98.75 69 LEU A C 1
ATOM 545 O O . LEU A 1 69 ? -3.064 -1.978 1.861 1.00 98.75 69 LEU A O 1
ATOM 549 N N . ASP A 1 70 ? -3.115 -0.950 -0.139 1.00 98.75 70 ASP A N 1
ATOM 550 C CA . ASP A 1 70 ? -4.153 0.024 0.204 1.00 98.75 70 ASP A CA 1
ATOM 551 C C . ASP A 1 70 ? -5.449 -0.684 0.621 1.00 98.75 70 ASP A C 1
ATOM 553 O O . ASP A 1 70 ? -6.111 -0.283 1.576 1.00 98.75 70 ASP A O 1
ATOM 557 N N . ALA A 1 71 ? -5.821 -1.780 -0.047 1.00 98.69 71 ALA A N 1
ATOM 558 C CA . ALA A 1 71 ? -6.985 -2.574 0.346 1.00 98.69 71 ALA A CA 1
ATOM 559 C C . ALA A 1 71 ? -6.831 -3.189 1.750 1.00 98.69 71 ALA A C 1
ATOM 561 O O . ALA A 1 71 ? -7.798 -3.241 2.514 1.00 98.69 71 ALA A O 1
ATOM 562 N N . ILE A 1 72 ? -5.623 -3.641 2.102 1.00 98.69 72 ILE A N 1
ATOM 563 C CA . ILE A 1 72 ? -5.322 -4.169 3.438 1.00 98.69 72 ILE A CA 1
ATOM 564 C C . ILE A 1 72 ? -5.320 -3.041 4.470 1.00 98.69 72 ILE A C 1
ATOM 566 O O . ILE A 1 72 ? -5.895 -3.219 5.539 1.00 98.69 72 ILE A O 1
ATOM 570 N N . GLU A 1 73 ? -4.728 -1.888 4.162 1.00 98.75 73 GLU A N 1
ATOM 571 C CA . GLU A 1 73 ? -4.730 -0.715 5.041 1.00 98.75 73 GLU A CA 1
ATOM 572 C C . GLU A 1 73 ? -6.162 -0.267 5.348 1.00 98.75 73 GLU A C 1
ATOM 574 O O . GLU A 1 73 ? -6.541 -0.187 6.514 1.00 98.75 73 GLU A O 1
ATOM 579 N N . ASN A 1 74 ? -7.010 -0.153 4.322 1.00 98.56 74 ASN A N 1
ATOM 580 C CA . ASN A 1 74 ? -8.440 0.100 4.499 1.00 98.56 74 ASN A CA 1
ATOM 581 C C . ASN A 1 74 ? -9.110 -0.966 5.384 1.00 98.56 74 ASN A C 1
ATOM 583 O O . ASN A 1 74 ? -9.947 -0.642 6.223 1.00 98.56 74 ASN A O 1
ATOM 587 N N . ALA A 1 75 ? -8.780 -2.251 5.221 1.00 98.56 75 ALA A N 1
ATOM 588 C CA . ALA A 1 75 ? -9.339 -3.306 6.067 1.00 98.56 75 ALA A CA 1
ATOM 589 C C . ALA A 1 75 ? -8.886 -3.181 7.533 1.00 98.56 75 ALA A C 1
ATOM 591 O O . ALA A 1 75 ? -9.684 -3.428 8.436 1.00 98.56 75 ALA A O 1
ATOM 592 N N . VAL A 1 76 ? -7.636 -2.771 7.767 1.00 98.62 76 VAL A N 1
ATOM 593 C CA . VAL A 1 76 ? -7.076 -2.516 9.102 1.00 98.62 76 VAL A CA 1
ATOM 594 C C . VAL A 1 76 ? -7.747 -1.310 9.758 1.00 98.62 76 VAL A C 1
ATOM 596 O O . VAL A 1 76 ? -8.134 -1.396 10.921 1.00 98.62 76 VAL A O 1
ATOM 599 N N . GLU A 1 77 ? -7.939 -0.215 9.025 1.00 98.19 77 GLU A N 1
ATOM 600 C CA . GLU A 1 77 ? -8.631 0.981 9.523 1.00 98.19 77 GLU A CA 1
ATOM 601 C C . GLU A 1 77 ? -10.096 0.707 9.883 1.00 98.19 77 GLU A C 1
ATOM 603 O O . GLU A 1 77 ? -10.640 1.318 10.800 1.00 98.19 77 GLU A O 1
ATOM 608 N N . ASN A 1 78 ? -10.728 -0.244 9.193 1.00 98.00 78 ASN A N 1
ATOM 609 C CA . ASN A 1 78 ? -12.110 -0.647 9.440 1.00 98.00 78 ASN A CA 1
ATOM 610 C C . ASN A 1 78 ? -12.265 -1.725 10.533 1.00 98.00 78 ASN A C 1
ATOM 612 O O . ASN A 1 78 ? -13.375 -2.226 10.734 1.00 98.00 78 ASN A O 1
ATOM 616 N N . LEU A 1 79 ? -11.195 -2.100 11.248 1.00 98.44 79 LEU A N 1
ATOM 617 C CA . LEU A 1 79 ? -11.299 -2.988 12.408 1.00 98.44 79 LEU A CA 1
ATOM 618 C C . LEU A 1 79 ? -12.057 -2.289 13.546 1.00 98.44 79 LEU A C 1
ATOM 620 O O . LEU A 1 79 ? -11.539 -1.382 14.195 1.00 98.44 79 LEU A O 1
ATOM 624 N N . ASP A 1 80 ? -13.273 -2.755 13.829 1.00 98.25 80 ASP A N 1
ATOM 625 C CA . ASP A 1 80 ? -14.134 -2.190 14.869 1.00 98.25 80 ASP A CA 1
ATOM 626 C C . ASP A 1 80 ? -14.793 -3.292 15.709 1.00 98.25 80 ASP A C 1
ATOM 628 O O . ASP A 1 80 ? -15.788 -3.915 15.327 1.00 98.25 80 ASP A O 1
ATOM 632 N N . ALA A 1 81 ? -14.267 -3.470 16.923 1.00 98.00 81 ALA A N 1
ATOM 633 C CA . ALA A 1 81 ? -14.765 -4.449 17.882 1.00 98.00 81 ALA A CA 1
ATOM 634 C C . ALA A 1 81 ? -16.233 -4.218 18.290 1.00 98.00 81 ALA A C 1
ATOM 636 O O . ALA A 1 81 ? -16.933 -5.176 18.624 1.00 98.00 81 ALA A O 1
ATOM 637 N N . ASN A 1 82 ? -16.727 -2.975 18.290 1.00 97.81 82 ASN A N 1
ATOM 638 C CA . ASN A 1 82 ? -18.123 -2.694 18.622 1.00 97.81 82 ASN A CA 1
ATOM 639 C C . ASN A 1 82 ? -19.058 -3.065 17.473 1.00 97.81 82 ASN A C 1
ATOM 641 O O . ASN A 1 82 ? -20.101 -3.666 17.736 1.00 97.81 82 ASN A O 1
ATOM 645 N N . SER A 1 83 ? -18.668 -2.756 16.235 1.00 98.06 83 SER A N 1
ATOM 646 C CA . SER A 1 83 ? -19.391 -3.174 15.028 1.00 98.06 83 SER A CA 1
ATOM 647 C C . SER A 1 83 ? -19.455 -4.700 14.922 1.00 98.06 83 SER A C 1
ATOM 649 O O . SER A 1 83 ? -20.535 -5.271 14.752 1.00 98.06 83 SER A O 1
ATOM 651 N N . ASP A 1 84 ? -18.331 -5.388 15.143 1.00 98.38 84 ASP A N 1
ATOM 652 C CA . ASP A 1 84 ? -18.284 -6.853 15.127 1.00 98.38 84 ASP A CA 1
ATOM 653 C C . ASP A 1 84 ? -19.123 -7.475 16.253 1.00 98.38 84 ASP A C 1
ATOM 655 O O . ASP A 1 84 ? -19.877 -8.423 16.017 1.00 98.38 84 ASP A O 1
ATOM 659 N N . LYS A 1 85 ? -19.073 -6.909 17.468 1.00 98.06 85 LYS A N 1
ATOM 660 C CA . LYS A 1 85 ? -19.941 -7.310 18.589 1.00 98.06 85 LYS A CA 1
ATOM 661 C C . LYS A 1 85 ? -21.418 -7.125 18.248 1.00 98.06 85 LYS A C 1
ATOM 663 O O . LYS A 1 85 ? -22.218 -8.011 18.539 1.00 98.06 85 LYS A O 1
ATOM 668 N N . GLN A 1 86 ? -21.793 -5.999 17.642 1.00 97.50 86 GLN A N 1
ATOM 669 C CA . GLN A 1 86 ? -23.173 -5.746 17.237 1.00 97.50 86 GLN A CA 1
ATOM 670 C C . GLN A 1 86 ? -23.632 -6.773 16.198 1.00 97.50 86 GLN A C 1
ATOM 672 O O . GLN A 1 86 ? -24.664 -7.414 16.396 1.00 97.50 86 GLN A O 1
ATOM 677 N N . ARG A 1 87 ? -22.831 -7.004 15.151 1.00 97.88 87 ARG A N 1
ATOM 678 C CA . ARG A 1 87 ? -23.119 -8.008 14.119 1.00 97.88 87 ARG A CA 1
ATOM 679 C C . ARG A 1 87 ? -23.289 -9.401 14.726 1.00 97.88 87 ARG A C 1
ATOM 681 O O . ARG A 1 87 ? -24.221 -10.116 14.368 1.00 97.88 87 ARG A O 1
ATOM 688 N N . LEU A 1 88 ? -22.434 -9.776 15.680 1.00 98.06 88 LEU A N 1
ATOM 689 C CA . LEU A 1 88 ? -22.547 -11.041 16.409 1.00 98.06 88 LEU A CA 1
ATOM 690 C C . LEU A 1 88 ? -23.863 -11.134 17.193 1.00 98.06 88 LEU A C 1
ATOM 692 O O . LEU A 1 88 ? -24.551 -12.152 17.120 1.00 98.06 88 LEU A O 1
ATOM 696 N N . MET A 1 89 ? -24.223 -10.085 17.937 1.00 97.81 89 MET A N 1
ATOM 697 C CA . MET A 1 89 ? -25.465 -10.056 18.713 1.00 97.81 89 MET A CA 1
ATOM 698 C C . MET A 1 89 ? -26.703 -10.158 17.814 1.00 97.81 89 MET A C 1
ATOM 700 O O . MET A 1 89 ? -27.644 -10.871 18.158 1.00 97.81 89 MET A O 1
ATOM 704 N N . GLU A 1 90 ? -26.684 -9.504 16.652 1.00 96.75 90 GLU A N 1
ATOM 705 C CA . GLU A 1 90 ? -27.751 -9.572 15.649 1.00 96.75 90 GLU A CA 1
ATOM 706 C C . GLU A 1 90 ? -27.853 -10.969 15.018 1.00 96.75 90 GLU A C 1
ATOM 708 O O . GLU A 1 90 ? -28.944 -11.539 14.948 1.00 96.75 90 GLU A O 1
ATOM 713 N N . MET A 1 91 ? -26.722 -11.564 14.622 1.00 97.50 91 MET A N 1
ATOM 714 C CA . MET A 1 91 ? -26.672 -12.921 14.061 1.00 97.50 91 MET A CA 1
ATOM 715 C C . MET A 1 91 ? -27.149 -13.987 15.056 1.00 97.50 91 MET A C 1
ATOM 717 O O . MET A 1 91 ? -27.796 -14.958 14.666 1.00 97.50 91 MET A O 1
ATOM 721 N N . CYS A 1 92 ? -26.849 -13.807 16.342 1.00 96.25 92 CYS A N 1
ATOM 722 C CA . CYS A 1 92 ? -27.204 -14.731 17.416 1.00 96.25 92 CYS A CA 1
ATOM 723 C C . CYS A 1 92 ? -28.342 -14.194 18.297 1.00 96.25 92 CYS A C 1
ATOM 725 O O . CYS A 1 92 ? -28.362 -14.440 19.504 1.00 96.25 92 CYS A O 1
ATOM 727 N N . ASN A 1 93 ? -29.310 -13.485 17.709 1.00 95.44 93 ASN A N 1
ATOM 728 C CA . ASN A 1 93 ? -30.383 -12.825 18.458 1.00 95.44 93 ASN A CA 1
ATOM 729 C C . ASN A 1 93 ? -31.122 -13.765 19.431 1.00 95.44 93 ASN A C 1
ATOM 731 O O . ASN A 1 93 ? -31.386 -13.385 20.563 1.00 95.44 93 ASN A O 1
ATOM 735 N N . SER A 1 94 ? -31.390 -15.020 19.053 1.00 95.31 94 SER A N 1
ATOM 736 C CA . SER A 1 94 ? -32.066 -15.989 19.936 1.00 95.31 94 SER A CA 1
ATOM 737 C C . SER A 1 94 ? -31.288 -16.336 21.212 1.00 95.31 94 SER A C 1
ATOM 739 O O . SER A 1 94 ? -31.870 -16.863 22.153 1.00 95.31 94 SER A O 1
ATOM 741 N N . VAL A 1 95 ? -29.974 -16.097 21.230 1.00 97.06 95 VAL A N 1
ATOM 742 C CA . VAL A 1 95 ? -29.102 -16.319 22.393 1.00 97.06 95 VAL A CA 1
ATOM 743 C C . VAL A 1 95 ? -29.074 -15.084 23.292 1.00 97.06 95 VAL A C 1
ATOM 745 O O . VAL A 1 95 ? -29.058 -15.214 24.513 1.00 97.06 95 VAL A O 1
ATOM 748 N N . PHE A 1 96 ? -29.062 -13.890 22.694 1.00 96.19 96 PHE A N 1
ATOM 749 C CA . PHE A 1 96 ? -28.859 -12.626 23.406 1.00 96.19 96 PHE A CA 1
ATOM 750 C C . PHE A 1 96 ? -30.149 -11.851 23.698 1.00 96.19 96 PHE A C 1
ATOM 752 O O . PHE A 1 96 ? -30.107 -10.865 24.437 1.00 96.19 96 PHE A O 1
ATOM 759 N N . CYS A 1 97 ? -31.293 -12.267 23.148 1.00 95.44 97 CYS A N 1
ATOM 760 C CA . CYS A 1 97 ? -32.561 -11.602 23.404 1.00 95.44 97 CYS A CA 1
ATOM 761 C C . CYS A 1 97 ? -32.940 -11.722 24.893 1.00 95.44 97 CYS A C 1
ATOM 763 O O . CYS A 1 97 ? -32.927 -12.826 25.449 1.00 95.44 97 CYS A O 1
ATOM 765 N N . PRO A 1 98 ? -33.292 -10.612 25.563 1.00 95.62 98 PRO A N 1
ATOM 766 C CA . PRO A 1 98 ? -33.685 -10.665 26.961 1.00 95.62 98 PRO A CA 1
ATOM 767 C C . PRO A 1 98 ? -34.982 -11.477 27.120 1.00 95.62 98 PRO A C 1
ATOM 769 O O . PRO A 1 98 ? -35.903 -11.322 26.310 1.00 95.62 98 PRO A O 1
ATOM 772 N N . PRO A 1 99 ? -35.092 -12.324 28.159 1.00 95.38 99 PRO A N 1
ATOM 773 C CA . PRO A 1 99 ? -36.318 -13.061 28.430 1.00 95.38 99 PRO A CA 1
ATOM 774 C C . PRO A 1 99 ? -37.448 -12.118 28.860 1.00 95.38 99 PRO A C 1
ATOM 776 O O . PRO A 1 99 ? -37.224 -10.965 29.245 1.00 95.38 99 PRO A O 1
ATOM 779 N N . MET A 1 100 ? -38.679 -12.631 28.841 1.00 96.00 100 MET A N 1
ATOM 780 C CA . MET A 1 100 ? -39.824 -11.911 29.396 1.00 96.00 100 MET A CA 1
ATOM 781 C C . MET A 1 100 ? -39.588 -11.594 30.876 1.00 96.00 100 MET A C 1
ATOM 783 O O . MET A 1 100 ? -38.983 -12.377 31.612 1.00 96.00 100 MET A O 1
ATOM 787 N N . LYS A 1 101 ? -40.072 -10.429 31.315 1.00 96.75 101 LYS A N 1
ATOM 788 C CA . LYS A 1 101 ? -40.029 -10.067 32.732 1.00 96.75 101 LYS A CA 1
ATOM 789 C C . LYS A 1 101 ? -40.874 -11.050 33.531 1.00 96.75 101 LYS A C 1
ATOM 791 O O . LYS A 1 101 ? -41.923 -11.492 33.072 1.00 96.75 101 LYS A O 1
ATOM 796 N N . PHE A 1 102 ? -40.432 -11.342 34.746 1.00 96.50 102 PHE A N 1
ATOM 797 C CA . PHE A 1 102 ? -41.269 -12.060 35.692 1.00 96.50 102 PHE A CA 1
ATOM 798 C C . PHE A 1 102 ? -42.480 -11.207 36.061 1.00 96.50 102 PHE A C 1
ATOM 800 O O . PHE A 1 102 ? -42.346 -10.021 36.370 1.00 96.50 102 PHE A O 1
ATOM 807 N N . GLU A 1 103 ? -43.645 -11.838 36.055 1.00 95.62 103 GLU A N 1
ATOM 808 C CA . GLU A 1 103 ? -44.904 -11.230 36.466 1.00 95.62 103 GLU A CA 1
ATOM 809 C C . GLU A 1 103 ? -45.384 -11.862 37.772 1.00 95.62 103 GLU A C 1
ATOM 811 O O . GLU A 1 103 ? -45.129 -13.040 38.037 1.00 95.62 103 GLU A O 1
ATOM 816 N N . PHE A 1 104 ? -46.083 -11.075 38.593 1.00 93.81 104 PHE A N 1
ATOM 817 C CA . PHE A 1 104 ? -46.727 -11.580 39.803 1.00 93.81 104 PHE A CA 1
ATOM 818 C C . PHE A 1 104 ? -47.733 -12.680 39.438 1.00 93.81 104 PHE A C 1
ATOM 820 O O . PHE A 1 104 ? -48.630 -12.455 38.629 1.00 93.81 104 PHE A O 1
ATOM 827 N N . GLN A 1 105 ? -47.577 -13.862 40.038 1.00 94.62 105 GLN A N 1
ATOM 828 C CA . GLN A 1 105 ? -48.485 -14.992 39.854 1.00 94.62 105 GLN A CA 1
ATOM 829 C C . GLN A 1 105 ? -49.402 -15.104 41.081 1.00 94.62 105 GLN A C 1
ATOM 831 O O . GLN A 1 105 ? -48.915 -15.479 42.152 1.00 94.62 105 GLN A O 1
ATOM 836 N N . PRO A 1 106 ? -50.703 -14.778 40.967 1.00 94.19 106 PRO A N 1
ATOM 837 C CA . PRO A 1 106 ? -51.624 -14.845 42.095 1.00 94.19 106 PRO A CA 1
ATOM 838 C C . PRO A 1 106 ? -51.831 -16.294 42.541 1.00 94.19 106 PRO A C 1
ATOM 840 O O . PRO A 1 106 ? -52.110 -17.186 41.738 1.00 94.19 106 PRO A O 1
ATOM 843 N N . HIS A 1 107 ? -51.729 -16.533 43.845 1.00 95.00 107 HIS A N 1
ATOM 844 C CA . HIS A 1 107 ? -51.962 -17.846 44.438 1.00 95.00 107 HIS A CA 1
ATOM 845 C C . HIS A 1 107 ? -53.411 -17.950 44.935 1.00 95.00 107 HIS A C 1
ATOM 847 O O . HIS A 1 107 ? -53.868 -17.090 45.680 1.00 95.00 107 HIS A O 1
ATOM 853 N N . MET A 1 108 ? -54.138 -19.005 44.547 1.00 94.44 108 MET A N 1
ATOM 854 C CA . MET A 1 108 ? -55.510 -19.296 45.017 1.00 94.44 108 MET A CA 1
ATOM 855 C C . MET A 1 108 ? -56.520 -18.147 44.829 1.00 94.44 108 MET A C 1
ATOM 857 O O . MET A 1 108 ? -57.416 -17.959 45.648 1.00 94.44 108 MET A O 1
ATOM 861 N N . GLY A 1 109 ? -56.393 -17.388 43.738 1.00 92.19 109 GLY A N 1
ATOM 862 C CA . GLY A 1 109 ? -57.297 -16.274 43.446 1.00 92.19 109 GLY A CA 1
ATOM 863 C C . GLY A 1 109 ? -57.015 -15.008 44.257 1.00 92.19 109 GLY A C 1
ATOM 864 O O . GLY A 1 109 ? -57.923 -14.201 44.431 1.00 92.19 109 GLY A O 1
ATOM 865 N N . ASP A 1 110 ? -55.785 -14.830 44.755 1.00 95.00 110 ASP A N 1
ATOM 866 C CA . ASP A 1 110 ? -55.351 -13.563 45.348 1.00 95.00 110 ASP A CA 1
ATOM 867 C C . ASP A 1 110 ? -55.566 -12.398 44.364 1.00 95.00 110 ASP A C 1
ATOM 869 O O . ASP A 1 110 ? -55.063 -12.401 43.239 1.00 95.00 110 ASP A O 1
ATOM 873 N N . MET A 1 111 ? -56.345 -11.410 44.800 1.00 91.19 111 MET A N 1
ATOM 874 C CA . MET A 1 111 ? -56.724 -10.235 44.012 1.00 91.19 111 MET A CA 1
ATOM 875 C C . MET A 1 111 ? -55.782 -9.046 44.254 1.00 91.19 111 MET A C 1
ATOM 877 O O . MET A 1 111 ? -55.942 -7.997 43.626 1.00 91.19 111 MET A O 1
ATOM 881 N N . VAL A 1 112 ? -54.821 -9.171 45.175 1.00 91.38 112 VAL A N 1
ATOM 882 C CA . VAL A 1 112 ? -53.905 -8.097 45.562 1.00 91.38 112 VAL A CA 1
ATOM 883 C C . VAL A 1 112 ? -52.582 -8.240 44.807 1.00 91.38 112 VAL A C 1
ATOM 885 O O . VAL A 1 112 ? -51.798 -9.145 45.051 1.00 91.38 112 VAL A O 1
ATOM 888 N N . PHE A 1 113 ? -52.303 -7.299 43.904 1.00 91.38 113 PHE A N 1
ATOM 889 C CA . PHE A 1 113 ? -51.085 -7.267 43.072 1.00 91.38 113 PHE A CA 1
ATOM 890 C C . PHE A 1 113 ? -50.222 -6.017 43.327 1.00 91.38 113 PHE A C 1
ATOM 892 O O . PHE A 1 113 ? -49.346 -5.668 42.535 1.00 91.38 113 PHE A O 1
ATOM 899 N N . GLN A 1 114 ? -50.492 -5.305 44.423 1.00 92.94 114 GLN A N 1
ATOM 900 C CA . GLN A 1 114 ? -49.815 -4.070 44.817 1.00 92.94 114 GLN A CA 1
ATOM 901 C C . GLN A 1 114 ? -49.459 -4.112 46.305 1.00 92.94 114 GLN A C 1
ATOM 903 O O . GLN A 1 114 ? -50.056 -4.849 47.085 1.00 92.94 114 GLN A O 1
ATOM 908 N N . LEU A 1 115 ? -48.486 -3.296 46.711 1.00 94.56 115 LEU A N 1
ATOM 909 C CA . LEU A 1 115 ? -48.079 -3.172 48.111 1.00 94.56 115 LEU A CA 1
ATOM 910 C C . LEU A 1 115 ? -49.228 -2.645 48.992 1.00 94.56 115 LEU A C 1
ATOM 912 O O . LEU A 1 115 ? -49.715 -1.534 48.789 1.00 94.56 115 LEU A O 1
ATOM 916 N N . CYS A 1 116 ? -49.604 -3.400 50.027 1.00 93.56 116 CYS A N 1
ATOM 917 C CA . CYS A 1 116 ? -50.534 -2.946 51.062 1.00 93.56 116 CYS A CA 1
ATOM 918 C C . CYS A 1 116 ? -49.800 -2.132 52.135 1.00 93.56 116 CYS A C 1
ATOM 920 O O . CYS A 1 116 ? -49.138 -2.691 53.004 1.00 93.56 116 CYS A O 1
ATOM 922 N N . ALA A 1 117 ? -49.946 -0.806 52.105 1.00 93.31 117 ALA A N 1
ATOM 923 C CA . ALA A 1 117 ? -49.287 0.114 53.039 1.00 93.31 117 ALA A CA 1
ATOM 924 C C . ALA A 1 117 ? -50.230 0.674 54.126 1.00 93.31 117 ALA A C 1
ATOM 926 O O . ALA A 1 117 ? -50.155 1.850 54.477 1.00 93.31 117 ALA A O 1
ATOM 927 N N . GLN A 1 118 ? -51.147 -0.151 54.638 1.00 93.69 118 GLN A N 1
ATOM 928 C CA . GLN A 1 118 ? -52.097 0.221 55.697 1.00 93.69 118 GLN A CA 1
ATOM 929 C C . GLN A 1 118 ? -51.547 -0.151 57.085 1.00 93.69 118 GLN A C 1
ATOM 931 O O . GLN A 1 118 ? -50.607 -0.938 57.199 1.00 93.69 118 GLN A O 1
ATOM 936 N N . GLN A 1 119 ? -52.098 0.413 58.164 1.00 92.19 119 GLN A N 1
ATOM 937 C CA . GLN A 1 119 ? -51.718 -0.013 59.516 1.00 92.19 119 GLN A CA 1
ATOM 938 C C . GLN A 1 119 ? -52.143 -1.474 59.766 1.00 92.19 119 GLN A C 1
ATOM 940 O O . GLN A 1 119 ? -53.222 -1.863 59.319 1.00 92.19 119 GLN A O 1
ATOM 945 N N . PRO A 1 120 ? -51.324 -2.286 60.468 1.00 89.50 120 PRO A N 1
ATOM 946 C CA . PRO A 1 120 ? -50.118 -1.903 61.217 1.00 89.50 120 PRO A CA 1
ATOM 947 C C . PRO A 1 120 ? -48.803 -1.933 60.412 1.00 89.50 120 PRO A C 1
ATOM 949 O O . PRO A 1 120 ? -47.798 -1.428 60.898 1.00 89.50 120 PRO A O 1
ATOM 952 N N . VAL A 1 121 ? -48.792 -2.465 59.1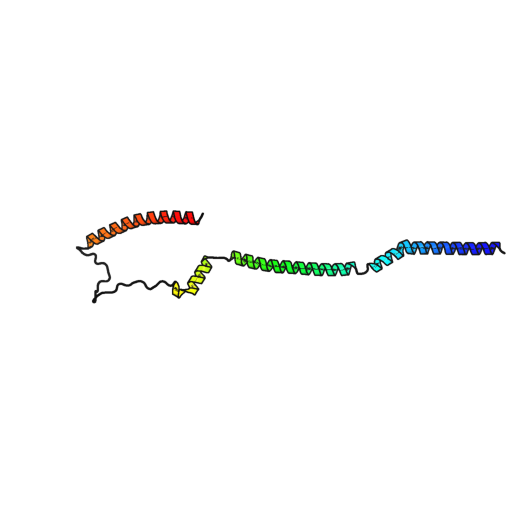83 1.00 94.94 121 VAL A N 1
ATOM 953 C CA . VAL A 1 121 ? -47.555 -2.721 58.408 1.00 94.94 121 VAL A CA 1
ATOM 954 C C . VAL A 1 121 ? -46.906 -1.464 57.809 1.00 94.94 121 VAL A C 1
ATOM 956 O O . VAL A 1 121 ? -45.745 -1.487 57.405 1.00 94.94 121 VAL A O 1
ATOM 959 N N . GLN A 1 122 ? -47.631 -0.342 57.759 1.00 95.50 122 GLN A N 1
ATOM 960 C CA . GLN A 1 122 ? -47.147 0.913 57.175 1.00 95.50 122 GLN A CA 1
ATOM 961 C C . GLN A 1 122 ? -45.840 1.424 57.808 1.00 95.50 122 GLN A C 1
ATOM 963 O O . GLN A 1 122 ? -44.943 1.855 57.084 1.00 95.50 122 GLN A O 1
ATOM 968 N N . SER A 1 123 ? -45.716 1.397 59.138 1.00 95.12 123 SER A N 1
ATOM 969 C CA . SER A 1 123 ? -44.534 1.918 59.842 1.00 95.12 123 SER A CA 1
ATOM 970 C C . SER A 1 123 ? -43.280 1.098 59.533 1.00 95.12 123 SER A C 1
ATOM 972 O O . SER A 1 123 ? -42.221 1.673 59.274 1.00 95.12 123 SER A O 1
ATOM 974 N N . GLU A 1 124 ? -43.413 -0.229 59.475 1.00 96.75 124 GLU A N 1
ATOM 975 C CA . GLU A 1 124 ? -42.339 -1.149 59.090 1.00 96.75 124 GLU A CA 1
ATOM 976 C C . GLU A 1 124 ? -41.901 -0.923 57.637 1.00 96.75 124 GLU A C 1
ATOM 978 O O . GLU A 1 124 ? -40.704 -0.868 57.353 1.00 96.75 124 GLU A O 1
ATOM 983 N N . LEU A 1 125 ? -42.851 -0.713 56.717 1.00 97.06 125 LEU A N 1
ATOM 984 C CA . LEU A 1 125 ? -42.550 -0.398 55.316 1.00 97.06 125 LEU A CA 1
ATOM 985 C C . LEU A 1 125 ? -41.815 0.943 55.171 1.00 97.06 125 LEU A C 1
ATOM 987 O O . LEU A 1 125 ? -40.847 1.027 54.416 1.00 97.06 125 LEU A O 1
ATOM 991 N N . VAL A 1 126 ? -42.213 1.980 55.917 1.00 96.56 126 VAL A N 1
ATOM 992 C CA . VAL A 1 126 ? -41.519 3.282 55.919 1.00 96.56 126 VAL A CA 1
ATOM 993 C C . VAL A 1 126 ? -40.096 3.141 56.456 1.00 96.56 126 VAL A C 1
ATOM 995 O O . VAL A 1 126 ? -39.150 3.622 55.827 1.00 96.56 126 VAL A O 1
ATOM 998 N N . GLN A 1 127 ? -39.924 2.437 57.577 1.00 97.25 127 GLN A N 1
ATOM 999 C CA . GLN A 1 127 ? -38.604 2.160 58.138 1.00 97.25 127 GLN A CA 1
ATOM 1000 C C . GLN A 1 127 ? -37.741 1.376 57.141 1.00 97.25 127 GLN A C 1
ATOM 1002 O O . GLN A 1 127 ? -36.566 1.696 56.943 1.00 97.25 127 GLN A O 1
ATOM 1007 N N . ARG A 1 128 ? -38.324 0.386 56.455 1.00 97.69 128 ARG A N 1
ATOM 1008 C CA . ARG A 1 128 ? -37.632 -0.399 55.434 1.00 97.69 128 ARG A CA 1
ATOM 1009 C C . ARG A 1 128 ? -37.205 0.456 54.245 1.00 97.69 128 ARG A C 1
ATOM 1011 O O . ARG A 1 128 ? -36.071 0.315 53.795 1.00 97.69 128 ARG A O 1
ATOM 1018 N N . CYS A 1 129 ? -38.057 1.358 53.765 1.00 97.56 129 CYS A N 1
ATOM 1019 C CA . CYS A 1 129 ? -37.707 2.302 52.703 1.00 97.56 129 CYS A CA 1
ATOM 1020 C C . CYS A 1 129 ? -36.518 3.186 53.100 1.00 97.56 129 CYS A C 1
ATOM 1022 O O . CYS A 1 129 ? -35.565 3.297 52.331 1.00 97.56 129 CYS A O 1
ATOM 1024 N N . GLN A 1 130 ? -36.519 3.746 54.314 1.00 97.81 130 GLN A N 1
ATOM 1025 C CA . GLN A 1 130 ? -35.406 4.565 54.812 1.00 97.81 130 GLN A CA 1
ATOM 1026 C C . GLN A 1 130 ? -34.099 3.764 54.911 1.00 97.81 130 GLN A C 1
ATOM 1028 O O . GLN A 1 130 ? -33.047 4.243 54.488 1.00 97.81 130 GLN A O 1
ATOM 1033 N N . GLN A 1 131 ? -34.164 2.521 55.402 1.00 98.12 131 GLN A N 1
ATOM 1034 C CA . GLN A 1 131 ? -33.012 1.615 55.450 1.00 98.12 131 GLN A CA 1
ATOM 1035 C C . GLN A 1 131 ? -32.481 1.253 54.056 1.00 98.12 1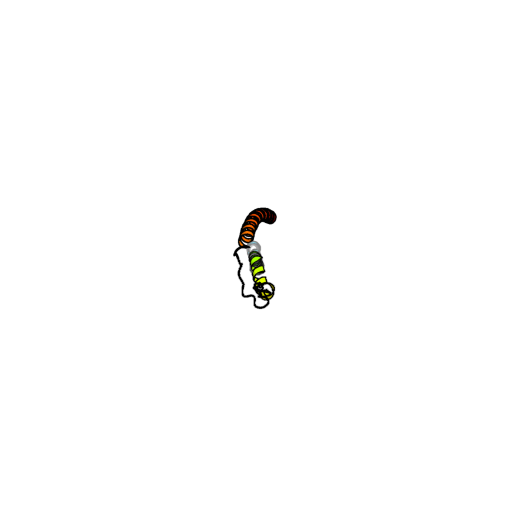31 GLN A C 1
ATOM 1037 O O . GLN A 1 131 ? -31.271 1.198 53.845 1.00 98.12 131 GL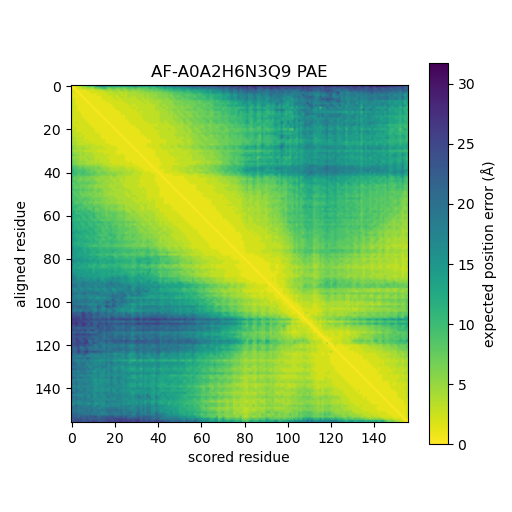N A O 1
ATOM 1042 N N . LEU A 1 132 ? -33.367 0.982 53.093 1.00 98.56 132 LEU A N 1
ATOM 1043 C CA . LEU A 1 132 ? -32.966 0.694 51.715 1.00 98.56 132 LEU A CA 1
ATOM 1044 C C . LEU A 1 132 ? -32.316 1.916 51.071 1.00 98.56 132 LEU A C 1
ATOM 1046 O O . LEU A 1 132 ? -31.313 1.776 50.374 1.00 98.56 132 LEU A O 1
ATOM 1050 N N . GLN A 1 133 ? -32.848 3.107 51.332 1.00 98.38 133 GLN A N 1
ATOM 1051 C CA . GLN A 1 133 ? -32.325 4.346 50.775 1.00 98.38 133 GLN A CA 1
ATOM 1052 C C . GLN A 1 133 ? -30.940 4.690 51.334 1.00 98.38 133 GLN A C 1
ATOM 1054 O O . GLN A 1 133 ? -30.041 5.017 50.555 1.00 98.38 133 GLN A O 1
ATOM 1059 N N . SER A 1 134 ? -30.725 4.558 52.648 1.00 98.06 134 SER A N 1
ATOM 1060 C CA . SER A 1 134 ? -29.399 4.763 53.245 1.00 98.06 134 SER A CA 1
ATOM 1061 C C . SER A 1 134 ? -28.385 3.752 52.708 1.00 98.06 134 SER A C 1
ATOM 1063 O O . SER A 1 134 ? -27.320 4.144 52.232 1.00 98.06 134 SER A O 1
ATOM 1065 N N . ARG A 1 135 ? -28.751 2.464 52.657 1.00 98.31 135 ARG A N 1
ATOM 1066 C CA . ARG A 1 135 ? -27.890 1.405 52.116 1.00 98.31 135 ARG A CA 1
ATOM 1067 C C . ARG A 1 135 ? -27.547 1.614 50.641 1.00 98.31 135 ARG A C 1
ATOM 1069 O O . ARG A 1 135 ? -26.389 1.466 50.267 1.00 98.31 135 ARG A O 1
ATOM 1076 N N . LEU A 1 136 ? -28.525 1.957 49.801 1.00 98.56 136 LEU A N 1
ATOM 1077 C CA . LEU A 1 136 ? -28.287 2.241 48.381 1.00 98.56 136 LEU A CA 1
ATOM 1078 C C . LEU A 1 136 ? -27.345 3.428 48.191 1.00 98.56 136 LEU A C 1
ATOM 1080 O O . LEU A 1 136 ? -26.563 3.428 47.248 1.00 98.56 136 LEU A O 1
ATOM 1084 N N . SER A 1 137 ? -27.410 4.425 49.073 1.00 98.25 137 SER A N 1
ATOM 1085 C CA . SER A 1 137 ? -26.530 5.592 49.001 1.00 98.25 137 SER A CA 1
ATOM 1086 C C . SER A 1 137 ? -25.074 5.188 49.244 1.00 98.25 137 SER A C 1
ATOM 1088 O O . SER A 1 137 ? -24.208 5.542 48.450 1.00 98.25 137 SER A O 1
ATOM 1090 N N . THR A 1 138 ? -24.815 4.368 50.268 1.00 98.38 138 THR A N 1
ATOM 1091 C CA . THR A 1 138 ? -23.480 3.810 50.533 1.00 98.38 138 THR A CA 1
ATOM 1092 C C . THR A 1 138 ? -22.989 2.925 49.385 1.00 98.38 138 THR A C 1
ATOM 1094 O O . THR A 1 138 ? -21.883 3.132 48.896 1.00 98.38 138 THR A O 1
ATOM 1097 N N . LEU A 1 139 ? -23.821 1.991 48.904 1.00 98.56 139 LE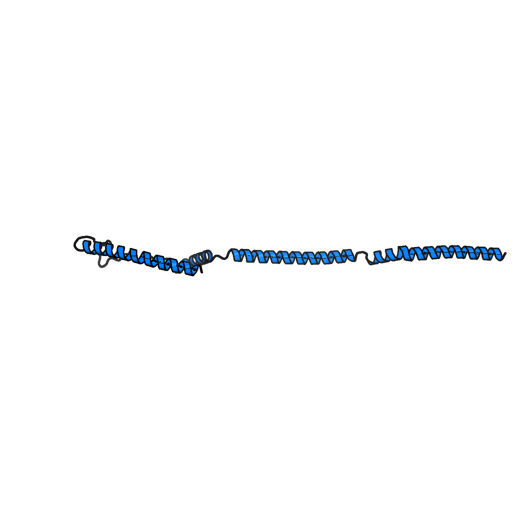U A N 1
ATOM 1098 C CA . LEU A 1 139 ? -23.444 1.076 47.818 1.00 98.56 139 LEU A CA 1
ATOM 1099 C C . LEU A 1 139 ? -23.136 1.808 46.509 1.00 98.56 139 LEU A C 1
ATOM 1101 O O . LEU A 1 139 ? -22.248 1.389 45.777 1.00 98.56 139 LEU A O 1
ATOM 1105 N N . LYS A 1 140 ? -23.850 2.896 46.202 1.00 98.38 140 LYS A N 1
ATOM 1106 C CA . LYS A 1 140 ? -23.564 3.711 45.013 1.00 98.38 140 LYS A CA 1
ATOM 1107 C C . LYS A 1 140 ? -22.186 4.360 45.092 1.00 98.38 140 LYS A C 1
ATOM 1109 O O . LYS A 1 140 ? -21.470 4.334 44.103 1.00 98.38 140 LYS A O 1
ATOM 1114 N N . ILE A 1 141 ? -21.812 4.903 46.252 1.00 98.19 141 ILE A N 1
ATOM 1115 C CA . ILE A 1 141 ? -20.487 5.509 46.449 1.00 98.19 141 ILE A CA 1
ATOM 1116 C C . ILE A 1 141 ? -19.396 4.451 46.268 1.00 98.19 141 ILE A C 1
ATOM 1118 O O . ILE A 1 141 ? -18.464 4.660 45.501 1.00 98.19 141 ILE A O 1
ATOM 1122 N N . GLU A 1 142 ? -19.541 3.300 46.926 1.00 98.12 142 GLU A N 1
ATOM 1123 C CA . GLU A 1 142 ? -18.585 2.195 46.808 1.00 98.12 142 GLU A CA 1
ATOM 1124 C C . GLU A 1 142 ? -18.455 1.704 45.357 1.00 98.12 142 GLU A C 1
ATOM 1126 O O . GLU A 1 142 ? -17.345 1.531 44.856 1.00 98.12 142 GLU A O 1
ATOM 1131 N N . ASN A 1 143 ? -19.579 1.533 44.654 1.00 98.12 143 ASN A N 1
ATOM 1132 C CA . ASN A 1 143 ? -19.586 1.080 43.266 1.00 98.12 143 ASN A CA 1
ATOM 1133 C C . ASN A 1 143 ? -18.874 2.065 42.329 1.00 98.12 143 ASN A C 1
ATOM 1135 O O . ASN A 1 143 ? -18.108 1.635 41.471 1.00 98.12 143 ASN A O 1
ATOM 1139 N N . GLU A 1 144 ? -19.075 3.371 42.522 1.00 98.12 144 GLU A N 1
ATOM 1140 C CA . GLU A 1 144 ? -18.392 4.401 41.735 1.00 98.12 144 GLU A CA 1
ATOM 1141 C C . GLU A 1 144 ? -16.875 4.402 41.973 1.00 98.12 144 GLU A C 1
ATOM 1143 O O . GLU A 1 144 ? -16.110 4.536 41.021 1.00 98.12 144 GLU A O 1
ATOM 1148 N N . GLU A 1 145 ? -16.404 4.194 43.205 1.00 97.88 145 GLU A N 1
ATOM 1149 C CA . GLU A 1 145 ? -14.962 4.104 43.485 1.00 97.88 145 GLU A CA 1
ATOM 1150 C C . GLU A 1 145 ? -14.320 2.857 42.852 1.00 97.88 145 GLU A C 1
ATOM 1152 O O . GLU A 1 145 ? -13.240 2.931 42.253 1.00 97.88 145 GLU A O 1
ATOM 1157 N N . V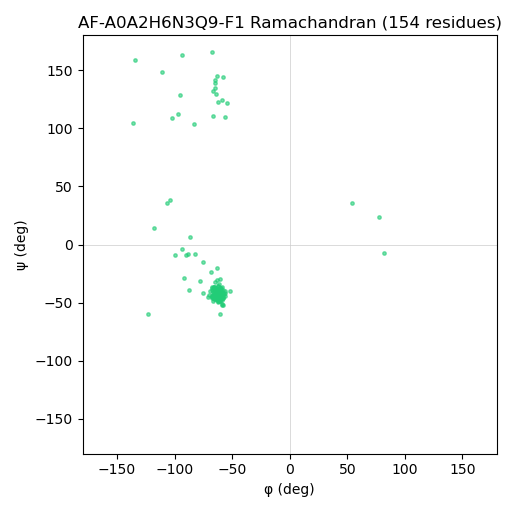AL A 1 146 ? -15.013 1.715 42.903 1.00 98.00 146 VAL A N 1
ATOM 1158 C CA . VAL A 1 146 ? -14.574 0.492 42.213 1.00 98.00 146 VAL A CA 1
ATOM 1159 C C . VAL A 1 146 ? -14.548 0.709 40.699 1.00 98.00 146 VAL A C 1
ATOM 1161 O O . VAL A 1 146 ? -13.574 0.343 40.042 1.00 98.00 146 VAL A O 1
ATOM 1164 N N . LYS A 1 147 ? -15.580 1.353 40.142 1.00 97.69 147 LYS A N 1
ATOM 1165 C CA . LYS A 1 147 ? -15.672 1.669 38.714 1.00 97.69 147 LYS A CA 1
ATOM 1166 C C . LYS A 1 147 ? -14.533 2.578 38.256 1.00 97.69 147 LYS A C 1
ATOM 1168 O O . LYS A 1 147 ? -13.893 2.258 37.261 1.00 97.69 147 LYS A O 1
ATOM 1173 N N . LYS A 1 148 ? -14.215 3.643 38.999 1.00 97.69 148 LYS A N 1
ATOM 1174 C CA . LYS A 1 148 ? -13.067 4.518 38.694 1.00 97.69 148 LYS A CA 1
ATOM 1175 C C . LYS A 1 148 ? -11.755 3.744 38.666 1.00 97.69 148 LYS A C 1
ATOM 1177 O O . LYS A 1 148 ? -10.951 3.928 37.759 1.00 97.69 148 LYS A O 1
ATOM 1182 N N . THR A 1 149 ? -11.548 2.861 39.642 1.00 97.12 149 THR A N 1
ATOM 1183 C CA . THR A 1 149 ? -10.341 2.024 39.714 1.00 97.12 149 THR A CA 1
ATOM 1184 C C . THR A 1 149 ? -10.255 1.077 38.515 1.00 97.12 149 THR A C 1
ATOM 1186 O O . THR A 1 149 ? -9.195 0.936 37.905 1.00 97.12 149 THR A O 1
ATOM 1189 N N . MET A 1 150 ? -11.379 0.462 38.135 1.00 97.19 150 MET A N 1
ATOM 1190 C CA . MET A 1 150 ? -11.480 -0.403 36.958 1.00 97.19 150 MET A CA 1
ATOM 1191 C C . MET A 1 150 ? -11.189 0.368 35.664 1.00 97.19 150 MET A C 1
ATOM 1193 O O . MET A 1 150 ? -10.390 -0.088 34.854 1.00 97.19 150 MET A O 1
ATOM 1197 N N . GLU A 1 151 ? -11.800 1.538 35.475 1.00 97.06 151 GLU A N 1
ATOM 1198 C CA . GLU A 1 151 ? -11.601 2.388 34.296 1.00 97.06 151 GLU A CA 1
ATOM 1199 C C . GLU A 1 151 ? -10.158 2.895 34.190 1.00 97.06 151 GLU A C 1
ATOM 1201 O O . GLU A 1 151 ? -9.582 2.852 33.107 1.00 97.06 151 GLU A O 1
ATOM 1206 N N . ALA A 1 152 ? -9.540 3.295 35.306 1.00 96.31 152 ALA A N 1
ATOM 1207 C CA . ALA A 1 152 ? -8.128 3.677 35.336 1.00 96.31 152 ALA A CA 1
ATOM 1208 C C . ALA A 1 152 ? -7.207 2.503 34.964 1.00 96.31 152 ALA A C 1
ATOM 1210 O O . ALA A 1 152 ? -6.252 2.677 34.210 1.00 96.31 152 ALA A O 1
ATOM 1211 N N . THR A 1 153 ? -7.522 1.295 35.444 1.00 96.38 153 THR A N 1
ATOM 1212 C CA . THR A 1 153 ? -6.761 0.079 35.112 1.00 96.38 153 THR A CA 1
ATOM 1213 C C . THR A 1 153 ? -6.913 -0.297 33.636 1.00 96.38 153 THR A C 1
ATOM 1215 O O . THR A 1 153 ? -5.950 -0.729 33.020 1.00 96.38 153 THR A O 1
ATOM 1218 N N . LEU A 1 154 ? -8.099 -0.105 33.049 1.00 93.69 154 LEU A N 1
ATOM 1219 C CA . LEU A 1 154 ? -8.366 -0.364 31.627 1.00 93.69 154 LEU A CA 1
ATOM 1220 C C . LEU A 1 154 ? -7.650 0.611 30.680 1.00 93.69 154 LEU A C 1
ATOM 1222 O O . LEU A 1 154 ? -7.463 0.286 29.512 1.00 93.69 154 LEU A O 1
ATOM 1226 N N . GLN A 1 155 ? -7.300 1.806 31.158 1.00 90.12 155 GLN A N 1
ATOM 1227 C CA . GLN A 1 155 ? -6.574 2.823 30.388 1.00 90.12 155 GLN A CA 1
ATOM 1228 C C . GLN A 1 155 ? -5.045 2.682 30.475 1.00 90.12 155 GLN A C 1
ATOM 1230 O O . GLN A 1 155 ? -4.344 3.425 29.788 1.00 90.12 155 GLN A O 1
ATOM 1235 N N . THR A 1 156 ? -4.541 1.790 31.336 1.00 81.94 156 THR A N 1
ATOM 1236 C CA . THR A 1 156 ? -3.103 1.530 31.523 1.00 81.94 156 THR A CA 1
ATOM 1237 C C . THR A 1 156 ? -2.614 0.483 30.531 1.00 81.94 156 THR A C 1
ATOM 1239 O O . THR A 1 156 ? -1.524 0.696 29.958 1.00 81.94 156 THR A O 1
#

Nearest PDB structures (foldseek):
  5i6r-assembly1_A-2  TM=9.277E-01  e=7.554E-18  Homo sapiens
  5i6j-assembly1_A-2  TM=8.978E-01  e=1.454E-17  Homo sapiens
  5i7d-assembly1_A  TM=8.562E-01  e=4.539E-18  Homo sapiens

pLDDT: mean 96.83, std 3.1, range [72.06, 98.81]

InterPro domains:
  IPR027267 AH/BAR domain superfamily [G3DSA:1.20.1270.60] (1-113)
  IPR027267 AH/BAR domain superfamily [SSF103657] (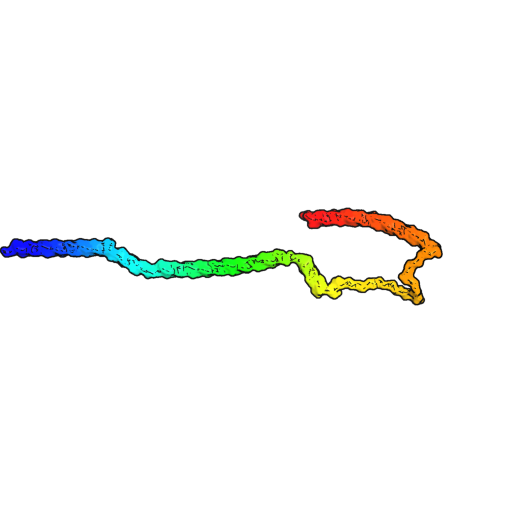2-107)
  IPR031160 F-BAR domain [PS51741] (1-84)
  IPR051627 SLIT-ROBO Rho GTPase-activating [PTHR14166] (1-156)